Protein AF-A0A371IV87-F1 (afdb_monomer)

Foldseek 3Di:
DQVLVLCLVVVVVCVVDPADWHKDKDKFWDQADPVRPGDIDMDMDIDQFTAHPVRDTDDRNDDDDQLSVQASVLVSVLVVQCVVDVDPVSVVVNVVCCVVPVSGHDDDDDDDPPDPVVVCVVVCQRVVDDVHRCVVPDD

InterPro domains:
  IPR007069 Transposase, IS801/IS1294 [PF04986] (24-138)

Sequence (139 aa):
MQDAVYGVVSNYYQNKVKGNHEVGLIAVVHTFGSDLKWNPHIHALFTEGEIDKNNKWFKKISHIPYKYLRKSWQKLLLDIIKKNFTDIRTKRLINKLYKTHNEGFYVNAERDIINIKQASKYIGRYLARPAIAEYRITN

Secondary structure (DSSP, 8-state):
-HHHHHHHHHHHHHTTS-SSEEEEEEEEEEEE-TTSSEEEEEEEEEEEEEEETTSPBP-------HHHHHHHHHHHHHHHHHHH--SHHHHHHHHHHHHHTTT-S----------HHHHHHHHHHHHS--SS-GGG---

Radius of gyration: 17.5 Å; Cα contacts (8 Å, |Δi|>4): 131; chains: 1; bounding box: 41×41×47 Å

Mean predicted aligned error: 8.82 Å

pLDDT: mean 79.38, std 13.49, range [40.56, 97.69]

Structure (mmCIF, N/CA/C/O backbone):
data_AF-A0A371IV87-F1
#
_entry.id   AF-A0A371IV87-F1
#
loop_
_atom_site.group_PDB
_atom_site.id
_atom_site.type_symbol
_atom_site.label_atom_id
_atom_site.label_alt_id
_atom_site.label_comp_id
_atom_site.label_asym_id
_atom_site.label_entity_id
_atom_site.label_seq_id
_atom_site.pdbx_PDB_ins_code
_atom_site.Cartn_x
_atom_site.Cartn_y
_atom_site.Cartn_z
_atom_site.occupancy
_atom_site.B_iso_or_equiv
_atom_site.auth_seq_id
_atom_site.auth_comp_id
_atom_site.auth_asym_id
_atom_site.auth_atom_id
_atom_site.pdbx_PDB_model_num
ATOM 1 N N . MET A 1 1 ? 5.558 -7.403 -0.444 1.00 70.69 1 MET A N 1
ATOM 2 C CA . MET A 1 1 ? 4.470 -6.451 -0.792 1.00 70.69 1 MET A CA 1
ATOM 3 C C . MET A 1 1 ? 3.511 -6.251 0.383 1.00 70.69 1 MET A C 1
ATOM 5 O O . MET A 1 1 ? 3.177 -5.108 0.651 1.00 70.69 1 MET A O 1
ATOM 9 N N . GLN A 1 2 ? 3.133 -7.306 1.118 1.00 77.62 2 GLN A N 1
ATOM 10 C CA . GLN A 1 2 ? 2.325 -7.205 2.349 1.00 77.62 2 GLN A CA 1
ATOM 11 C C . GLN A 1 2 ? 2.990 -6.345 3.440 1.00 77.62 2 GLN A C 1
ATOM 13 O O . GLN A 1 2 ? 2.397 -5.354 3.851 1.00 77.62 2 GLN A O 1
ATOM 18 N N . ASP A 1 3 ? 4.250 -6.618 3.803 1.00 80.69 3 ASP A N 1
ATOM 19 C CA . ASP A 1 3 ? 5.006 -5.822 4.802 1.00 80.69 3 ASP A CA 1
ATOM 20 C C . ASP A 1 3 ? 5.106 -4.344 4.431 1.00 80.69 3 ASP A C 1
ATOM 22 O O . ASP A 1 3 ? 5.182 -3.444 5.260 1.00 80.69 3 ASP A O 1
ATOM 26 N N . ALA A 1 4 ? 5.105 -4.094 3.131 1.00 82.12 4 ALA A N 1
ATOM 27 C CA . ALA A 1 4 ? 5.212 -2.773 2.573 1.00 82.12 4 ALA A CA 1
ATOM 28 C C . ALA A 1 4 ? 3.890 -2.001 2.803 1.00 82.12 4 ALA A C 1
ATOM 30 O O . ALA A 1 4 ? 3.903 -0.860 3.262 1.00 82.12 4 ALA A O 1
ATOM 31 N N . VAL A 1 5 ? 2.740 -2.652 2.592 1.00 83.38 5 VAL A N 1
ATOM 32 C CA . VAL A 1 5 ? 1.423 -2.102 2.960 1.00 83.38 5 VAL A CA 1
ATOM 33 C C . VAL A 1 5 ? 1.322 -1.875 4.470 1.00 83.38 5 VAL A C 1
ATOM 35 O O . VAL A 1 5 ? 0.852 -0.814 4.880 1.00 83.38 5 VAL A O 1
ATOM 38 N N . TYR A 1 6 ? 1.840 -2.801 5.285 1.00 85.50 6 TYR A N 1
ATOM 39 C CA . TYR A 1 6 ? 1.958 -2.606 6.733 1.00 85.50 6 TYR A CA 1
ATOM 40 C C . TYR A 1 6 ? 2.753 -1.361 7.091 1.00 85.50 6 TYR A C 1
ATOM 42 O O . TYR A 1 6 ? 2.257 -0.523 7.838 1.00 85.50 6 TYR A O 1
ATOM 50 N N . GLY A 1 7 ? 3.925 -1.172 6.485 1.00 84.75 7 GLY A N 1
ATOM 51 C CA . GLY A 1 7 ? 4.742 0.016 6.706 1.00 84.75 7 GLY A CA 1
ATOM 52 C C . GLY A 1 7 ? 4.009 1.321 6.386 1.00 84.75 7 GLY A C 1
ATOM 53 O O . GLY A 1 7 ? 4.159 2.292 7.117 1.00 84.75 7 GLY A O 1
ATOM 54 N N . VAL A 1 8 ? 3.177 1.360 5.339 1.00 85.75 8 VAL A N 1
ATOM 55 C CA . VAL A 1 8 ? 2.388 2.560 4.994 1.00 85.75 8 VAL A CA 1
ATOM 56 C C . VAL A 1 8 ? 1.325 2.858 6.045 1.00 85.75 8 VAL A C 1
ATOM 58 O O . VAL A 1 8 ? 1.190 4.005 6.467 1.00 85.75 8 VAL A O 1
ATOM 61 N N . VAL A 1 9 ? 0.567 1.840 6.452 1.00 84.94 9 VAL A N 1
ATOM 62 C CA . VAL A 1 9 ? -0.513 2.001 7.431 1.00 84.94 9 VAL A CA 1
ATOM 63 C C . VAL A 1 9 ? 0.070 2.323 8.806 1.00 84.94 9 VAL A C 1
ATOM 65 O O . VAL A 1 9 ? -0.283 3.342 9.388 1.00 84.94 9 VAL A O 1
ATOM 68 N N . SER A 1 10 ? 1.029 1.532 9.286 1.00 83.75 10 SER A N 1
ATOM 69 C CA . SER A 1 10 ? 1.675 1.731 10.587 1.00 83.75 10 SER A CA 1
ATOM 70 C C . SER A 1 10 ? 2.344 3.107 10.690 1.00 83.75 10 SER A C 1
ATOM 72 O O . SER A 1 10 ? 2.088 3.840 11.642 1.00 83.75 10 SER A O 1
ATOM 74 N N . ASN A 1 11 ? 3.099 3.535 9.670 1.00 84.62 11 ASN A N 1
ATOM 75 C CA . ASN A 1 11 ? 3.740 4.852 9.674 1.00 84.62 11 ASN A CA 1
ATOM 76 C C . ASN A 1 11 ? 2.715 6.001 9.699 1.00 84.62 11 ASN A C 1
ATOM 78 O O . ASN A 1 11 ? 2.948 7.033 10.325 1.00 84.62 11 ASN A O 1
ATOM 82 N N . TYR A 1 12 ? 1.560 5.855 9.039 1.00 85.38 12 TYR A N 1
ATOM 83 C CA . TYR A 1 12 ? 0.510 6.871 9.121 1.00 85.38 12 TYR A CA 1
ATOM 84 C C . TYR A 1 12 ? -0.003 7.044 10.558 1.00 85.38 12 TYR A C 1
ATOM 86 O O . TYR A 1 12 ? -0.117 8.177 11.029 1.00 85.38 12 TYR A O 1
ATOM 94 N N . TYR A 1 13 ? -0.283 5.939 11.251 1.00 80.62 13 TYR A N 1
ATOM 95 C CA . TYR A 1 13 ? -0.846 5.969 12.600 1.00 80.62 13 TYR A CA 1
ATOM 96 C C . TYR A 1 13 ? 0.189 6.398 13.657 1.00 80.62 13 TYR A C 1
ATOM 98 O O . TYR A 1 13 ? -0.095 7.311 14.436 1.00 80.62 13 TYR A O 1
ATOM 106 N N . GLN A 1 14 ? 1.424 5.890 13.591 1.00 78.88 14 GLN A N 1
ATOM 107 C CA . GLN A 1 14 ? 2.523 6.278 14.492 1.00 78.88 14 GLN A CA 1
ATOM 108 C C . GLN A 1 14 ? 2.851 7.779 14.440 1.00 78.88 14 GLN A C 1
ATOM 110 O O . GLN A 1 14 ? 3.218 8.382 15.444 1.00 78.88 14 GLN A O 1
ATOM 115 N N . ASN A 1 15 ? 2.686 8.428 13.282 1.00 80.50 15 ASN A N 1
ATOM 116 C CA . ASN A 1 15 ? 2.870 9.880 13.173 1.00 80.50 15 ASN A CA 1
ATOM 117 C C . ASN A 1 15 ? 1.690 10.691 13.739 1.00 80.50 15 ASN A C 1
ATOM 119 O O . ASN A 1 15 ? 1.804 11.904 13.928 1.00 80.50 15 ASN A O 1
ATOM 123 N N . LYS A 1 16 ? 0.535 10.060 13.968 1.00 78.12 16 LYS A N 1
ATOM 124 C CA . LYS A 1 16 ? -0.677 10.700 14.499 1.00 78.12 16 LYS A CA 1
ATOM 125 C C . LYS A 1 16 ? -0.848 10.491 15.998 1.00 78.12 16 LYS A C 1
ATOM 127 O O . LYS A 1 16 ? -1.488 11.325 16.640 1.00 78.12 16 LYS A O 1
ATOM 132 N N . VAL A 1 17 ? -0.279 9.426 16.553 1.00 69.75 17 VAL A N 1
ATOM 133 C CA . VAL A 1 17 ? -0.430 9.050 17.961 1.00 69.75 17 VAL A CA 1
ATOM 134 C C . VAL A 1 17 ? 0.936 8.889 18.602 1.00 69.75 17 VAL A C 1
ATOM 136 O O . VAL A 1 17 ? 1.813 8.212 18.085 1.00 69.75 17 VAL A O 1
ATOM 139 N N . LYS A 1 18 ? 1.125 9.517 19.765 1.00 64.81 18 LYS A N 1
ATOM 140 C CA . LYS A 1 18 ? 2.339 9.330 20.564 1.00 64.81 18 LYS A CA 1
ATOM 141 C C . LYS A 1 18 ? 2.249 8.009 21.338 1.00 64.81 18 LYS A C 1
ATOM 143 O O . LYS A 1 18 ? 1.256 7.771 22.027 1.00 64.81 18 LYS A O 1
ATOM 148 N N . GLY A 1 19 ? 3.307 7.203 21.285 1.00 66.19 19 GLY A N 1
ATOM 149 C CA . GLY A 1 19 ? 3.446 5.955 22.046 1.00 66.19 19 GLY A CA 1
ATOM 150 C C . GLY A 1 19 ? 3.733 4.740 21.162 1.00 66.19 19 GLY A C 1
ATOM 151 O O . GLY A 1 19 ? 3.716 4.841 19.940 1.00 66.19 19 GLY A O 1
ATOM 152 N N . ASN A 1 20 ? 4.014 3.599 21.795 1.00 68.31 20 ASN A N 1
ATOM 153 C CA . ASN A 1 20 ? 4.179 2.321 21.102 1.00 68.31 20 ASN A CA 1
ATOM 154 C C . ASN A 1 20 ? 2.817 1.646 20.989 1.00 68.31 20 ASN A C 1
ATOM 156 O O . ASN A 1 20 ? 2.350 1.042 21.959 1.00 68.31 20 ASN A O 1
ATOM 160 N N . HIS A 1 21 ? 2.214 1.764 19.813 1.00 72.94 21 HIS A N 1
ATOM 161 C CA . HIS A 1 21 ? 0.952 1.122 19.489 1.00 72.94 21 HIS A CA 1
ATOM 162 C C . HIS A 1 21 ? 1.066 0.360 18.169 1.00 72.94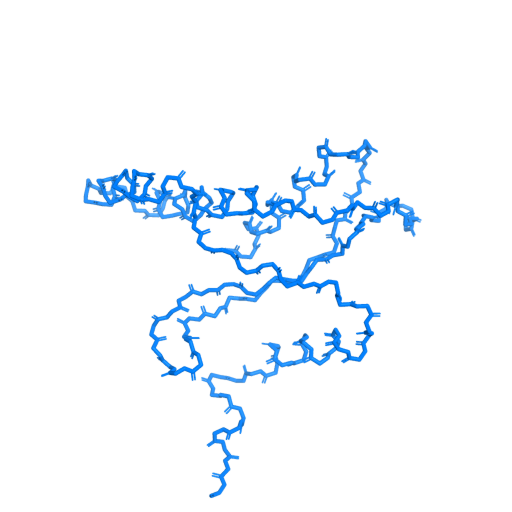 21 HIS A C 1
ATOM 164 O O . HIS A 1 21 ? 1.920 0.668 17.331 1.00 72.94 21 HIS A O 1
ATOM 170 N N . GLU A 1 22 ? 0.211 -0.643 18.002 1.00 77.44 22 GLU A N 1
ATOM 171 C CA . GLU A 1 22 ? 0.196 -1.507 16.824 1.00 77.44 22 GLU A CA 1
ATOM 172 C C . GLU A 1 22 ? -1.158 -1.457 16.114 1.00 77.44 22 GLU A C 1
ATOM 174 O O . GLU A 1 22 ? -2.218 -1.557 16.737 1.00 77.44 22 GLU A O 1
ATOM 179 N N . VAL A 1 23 ? -1.114 -1.320 14.787 1.00 81.56 23 VAL A N 1
ATOM 180 C CA . VAL A 1 23 ? -2.291 -1.432 13.919 1.00 81.56 23 VAL A CA 1
ATOM 181 C C . VAL A 1 23 ? -2.463 -2.893 13.523 1.00 81.56 23 VAL A C 1
ATOM 183 O O . VAL A 1 23 ? -1.535 -3.513 13.005 1.00 81.56 23 VAL A O 1
ATOM 186 N N . GLY A 1 24 ? -3.669 -3.438 13.679 1.00 81.19 24 GLY A N 1
ATOM 187 C CA . GLY A 1 24 ? -4.002 -4.725 13.079 1.00 81.19 24 GLY A CA 1
ATOM 188 C C . GLY A 1 24 ? -4.128 -4.574 11.564 1.00 81.19 24 GLY A C 1
ATOM 189 O O . GLY A 1 24 ? -4.883 -3.721 11.105 1.00 81.19 24 GLY A O 1
ATOM 190 N N . LEU A 1 25 ? -3.423 -5.396 10.782 1.00 84.06 25 LEU A N 1
ATOM 191 C CA . LEU A 1 25 ? -3.509 -5.416 9.318 1.00 84.06 25 LEU A CA 1
ATOM 192 C C . LEU A 1 25 ? -3.601 -6.850 8.795 1.00 84.06 25 LEU A C 1
ATOM 194 O O . LEU A 1 25 ? -2.795 -7.708 9.141 1.00 84.06 25 LEU A O 1
ATOM 198 N N . ILE A 1 26 ? -4.518 -7.067 7.858 1.00 83.56 26 ILE A N 1
ATOM 199 C CA . ILE A 1 26 ? -4.552 -8.233 6.979 1.00 83.56 26 ILE A CA 1
ATOM 200 C C . ILE A 1 26 ? -4.374 -7.727 5.553 1.00 83.56 26 ILE A C 1
ATOM 202 O O . ILE A 1 26 ? -5.182 -6.934 5.075 1.00 83.56 26 ILE A O 1
ATOM 206 N N . ALA A 1 27 ? -3.334 -8.186 4.860 1.00 85.38 27 ALA A N 1
ATOM 207 C CA . ALA A 1 27 ? -3.087 -7.845 3.463 1.00 85.38 27 ALA A CA 1
ATOM 208 C C . ALA A 1 27 ? -2.959 -9.115 2.618 1.00 85.38 27 ALA A C 1
ATOM 210 O O . ALA A 1 27 ? -2.225 -10.032 2.978 1.00 85.38 27 ALA A O 1
ATOM 211 N N . VAL A 1 28 ? -3.633 -9.162 1.472 1.00 81.88 28 VAL A N 1
ATOM 212 C CA . VAL A 1 28 ? -3.625 -10.301 0.547 1.00 81.88 28 VAL A CA 1
ATOM 213 C C . VAL A 1 28 ? -3.264 -9.808 -0.844 1.00 81.88 28 VAL A C 1
ATOM 215 O O . VAL A 1 28 ? -3.871 -8.867 -1.356 1.00 81.88 28 VAL A O 1
ATOM 218 N N . VAL A 1 29 ? -2.252 -10.431 -1.446 1.00 83.50 29 VAL A N 1
ATOM 219 C CA . VAL A 1 29 ? -1.820 -10.131 -2.813 1.00 83.50 29 VAL A CA 1
ATOM 220 C C . VAL A 1 29 ? -2.583 -11.025 -3.779 1.00 83.50 29 VAL A C 1
ATOM 222 O O . VAL A 1 29 ? -2.636 -12.239 -3.604 1.00 83.50 29 VAL A O 1
ATOM 225 N N . HIS A 1 30 ? -3.117 -10.424 -4.831 1.00 82.25 30 HIS A N 1
ATOM 226 C CA . HIS A 1 30 ? -3.720 -11.121 -5.953 1.00 82.25 30 HIS A CA 1
ATOM 227 C C . HIS A 1 30 ? -2.954 -10.808 -7.224 1.00 82.25 30 HIS A C 1
ATOM 229 O O . HIS A 1 30 ? -2.505 -9.683 -7.425 1.00 82.25 30 HIS A O 1
ATOM 235 N N . THR A 1 31 ? -2.836 -11.805 -8.092 1.00 81.19 31 THR A N 1
ATOM 236 C CA . THR A 1 31 ? -2.151 -11.684 -9.385 1.00 81.19 31 THR A CA 1
ATOM 237 C C . THR A 1 31 ? -3.124 -11.364 -10.523 1.00 81.19 31 THR A C 1
ATOM 239 O O . THR A 1 31 ? -2.790 -10.634 -11.456 1.00 81.19 31 THR A O 1
ATOM 242 N N . PHE A 1 32 ? -4.346 -11.890 -10.436 1.00 80.81 32 PHE A N 1
ATOM 243 C CA . PHE A 1 32 ? -5.356 -11.799 -11.486 1.00 80.81 32 PHE A CA 1
ATOM 244 C C . PHE A 1 32 ? -6.620 -11.091 -10.999 1.00 80.81 32 PHE A C 1
ATOM 246 O O . PHE A 1 32 ? -6.997 -11.196 -9.829 1.00 80.81 32 PHE A O 1
ATOM 253 N N . GLY A 1 33 ? -7.282 -10.388 -11.920 1.00 81.44 33 GLY A N 1
ATOM 254 C CA . GLY A 1 33 ? -8.602 -9.802 -11.709 1.00 81.44 33 GLY A CA 1
ATOM 255 C C . GLY A 1 33 ? -9.721 -10.848 -11.699 1.00 81.44 33 GLY A C 1
ATOM 256 O O . GLY A 1 33 ? -9.506 -12.038 -11.937 1.00 81.44 33 GLY A O 1
ATOM 257 N N . SER A 1 34 ? -10.955 -10.402 -11.453 1.00 77.56 34 SER A N 1
ATOM 258 C CA . SER A 1 34 ? -12.145 -11.266 -11.505 1.00 77.56 34 SER A CA 1
ATOM 259 C C . SER A 1 34 ? -12.377 -11.899 -12.882 1.00 77.56 34 SER A C 1
ATOM 261 O O . SER A 1 34 ? -12.937 -12.993 -12.956 1.00 77.56 34 SER A O 1
ATOM 263 N N . ASP A 1 35 ? -11.913 -11.249 -13.950 1.00 85.50 35 ASP A N 1
ATOM 264 C CA . ASP A 1 35 ? -11.950 -11.719 -15.337 1.00 85.50 35 ASP A CA 1
ATOM 265 C C . ASP A 1 35 ? -10.725 -12.573 -15.731 1.00 85.50 35 ASP A C 1
ATOM 267 O O . ASP A 1 35 ? -10.545 -12.874 -16.907 1.00 85.50 35 ASP A O 1
ATOM 271 N N . LEU A 1 36 ? -9.899 -12.987 -14.756 1.00 80.00 36 LEU A N 1
ATOM 272 C CA . LEU A 1 36 ? -8.620 -13.705 -14.913 1.00 80.00 36 LEU A CA 1
ATOM 273 C C . LEU A 1 36 ? -7.535 -12.973 -15.706 1.00 80.00 36 LEU A C 1
ATOM 275 O O . LEU A 1 36 ? -6.471 -13.541 -15.952 1.00 80.00 36 LEU A O 1
ATOM 279 N N . LYS A 1 37 ? -7.743 -11.712 -16.085 1.00 84.44 37 LYS A N 1
ATOM 280 C CA . LYS A 1 37 ? -6.672 -10.951 -16.721 1.00 84.44 37 LYS A CA 1
ATOM 281 C C . LYS A 1 37 ? -5.621 -10.575 -15.692 1.00 84.44 37 LYS A C 1
ATOM 283 O O . LYS A 1 37 ? -5.916 -10.392 -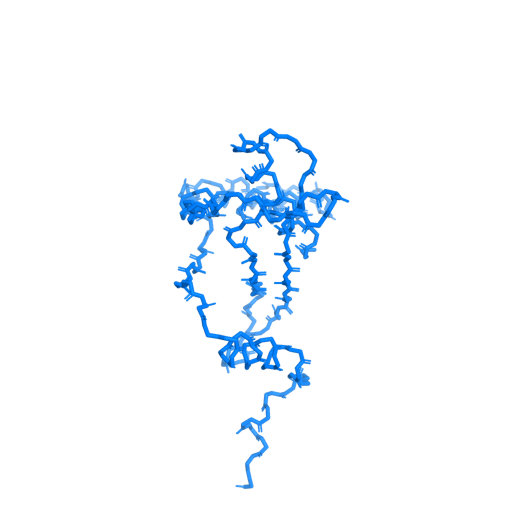14.507 1.00 84.44 37 LYS A O 1
ATOM 288 N N . TRP A 1 38 ? -4.382 -10.469 -16.165 1.00 81.00 38 TRP A N 1
ATOM 289 C CA . TRP A 1 38 ? -3.263 -10.005 -15.358 1.00 81.00 38 TRP A CA 1
ATOM 290 C C . TRP A 1 38 ? -3.589 -8.629 -14.773 1.00 81.00 38 TRP A C 1
ATOM 292 O O . TRP A 1 38 ? -3.718 -7.647 -15.503 1.00 81.00 38 TRP A O 1
ATOM 302 N N . ASN A 1 39 ? -3.754 -8.579 -13.455 1.00 82.00 39 ASN A N 1
ATOM 303 C CA . ASN A 1 39 ? -4.080 -7.364 -12.723 1.00 82.00 39 ASN A CA 1
ATOM 304 C C . ASN A 1 39 ? -3.590 -7.519 -11.278 1.00 82.00 39 ASN A C 1
ATOM 306 O O . ASN A 1 39 ? -4.397 -7.801 -10.387 1.00 82.00 39 ASN A O 1
ATOM 310 N N . PRO A 1 40 ? -2.274 -7.418 -11.035 1.00 83.44 40 PRO A N 1
ATOM 311 C CA . PRO A 1 40 ? -1.726 -7.607 -9.706 1.00 83.44 40 PRO A CA 1
ATOM 312 C C . PRO A 1 40 ? -2.181 -6.477 -8.773 1.00 83.44 40 PRO A C 1
ATOM 314 O O . PRO A 1 40 ? -1.915 -5.304 -9.032 1.00 83.44 40 PRO A O 1
ATOM 317 N N . HIS A 1 41 ? -2.864 -6.825 -7.684 1.00 85.38 41 HIS A N 1
ATOM 318 C CA . HIS A 1 41 ? -3.414 -5.875 -6.715 1.00 85.38 41 HIS A CA 1
ATOM 319 C C . HIS A 1 41 ? -3.352 -6.427 -5.289 1.00 85.38 41 HIS A C 1
ATOM 321 O O . HIS A 1 41 ? -3.111 -7.613 -5.071 1.00 85.38 41 HIS A O 1
ATOM 327 N N . ILE A 1 42 ? -3.550 -5.552 -4.304 1.00 84.50 42 ILE A N 1
ATOM 328 C CA . ILE A 1 42 ? -3.559 -5.922 -2.889 1.00 84.50 42 ILE A CA 1
ATOM 329 C C . ILE A 1 42 ? -4.900 -5.529 -2.284 1.00 84.50 42 ILE A C 1
ATOM 331 O O . ILE A 1 42 ? -5.337 -4.389 -2.425 1.00 84.50 42 ILE A O 1
ATOM 335 N N . HIS A 1 43 ? -5.514 -6.470 -1.576 1.00 85.44 43 HIS A N 1
ATOM 336 C CA . HIS A 1 43 ? -6.607 -6.202 -0.654 1.00 85.44 43 HIS A CA 1
ATOM 337 C C . HIS A 1 43 ? -6.035 -6.041 0.747 1.00 85.44 43 HIS A C 1
ATOM 339 O O . HIS A 1 43 ? -5.287 -6.900 1.204 1.00 85.44 43 HIS A O 1
ATOM 345 N N . ALA A 1 44 ? -6.379 -4.951 1.426 1.00 84.25 44 ALA A N 1
ATOM 346 C CA . ALA A 1 44 ? -5.917 -4.674 2.777 1.00 84.25 44 ALA A CA 1
ATOM 347 C C . ALA A 1 44 ? -7.103 -4.324 3.676 1.00 84.25 44 ALA A C 1
ATOM 349 O O . ALA A 1 44 ? -7.948 -3.518 3.296 1.00 84.25 44 ALA A O 1
ATOM 350 N N . LEU A 1 45 ? -7.151 -4.932 4.856 1.00 84.06 45 LEU A N 1
ATOM 351 C CA . LEU A 1 45 ? -8.065 -4.599 5.938 1.00 84.06 45 LEU A CA 1
ATOM 352 C C . LEU A 1 45 ? -7.221 -4.203 7.141 1.00 84.06 45 LEU A C 1
ATOM 354 O O . LEU A 1 45 ? -6.341 -4.965 7.534 1.00 84.06 45 LEU A O 1
ATOM 358 N N . PHE A 1 46 ? -7.482 -3.039 7.720 1.00 82.75 46 PHE A N 1
ATOM 359 C CA . PHE A 1 46 ? -6.773 -2.569 8.903 1.00 82.75 46 PHE A CA 1
ATOM 360 C C . PHE A 1 46 ? -7.738 -2.045 9.960 1.00 82.75 46 PHE A C 1
ATOM 362 O O . PHE A 1 46 ? -8.869 -1.669 9.649 1.00 82.75 46 PHE A O 1
ATOM 369 N N . THR A 1 47 ? -7.301 -2.041 11.216 1.00 79.56 47 THR A N 1
ATOM 370 C CA . THR A 1 47 ? -8.076 -1.490 12.330 1.00 79.56 47 THR A CA 1
ATOM 371 C C . THR A 1 47 ? -8.045 0.040 12.307 1.00 79.56 47 THR A C 1
ATOM 373 O O . THR A 1 47 ? -6.986 0.642 12.151 1.00 79.56 47 THR A O 1
ATOM 376 N N . GLU A 1 48 ? -9.192 0.700 12.515 1.00 76.31 48 GLU A N 1
ATOM 377 C CA . GLU A 1 48 ? -9.278 2.168 12.668 1.00 76.31 48 GLU A CA 1
ATOM 378 C C . GLU A 1 48 ? -8.840 2.644 14.067 1.00 76.31 48 GLU A C 1
ATOM 380 O O . GLU A 1 48 ? -9.493 3.449 14.730 1.00 76.31 48 GLU A O 1
ATOM 385 N N . GLY A 1 49 ? -7.732 2.108 14.551 1.00 71.56 49 GLY A N 1
ATOM 386 C CA . GLY A 1 49 ? -7.218 2.323 15.891 1.00 71.56 49 GLY A CA 1
ATOM 387 C C . GLY A 1 49 ? -6.019 1.426 16.129 1.00 71.56 49 GLY A C 1
ATOM 388 O O . GLY A 1 49 ? -5.778 0.478 15.374 1.00 71.56 49 GLY A O 1
ATOM 389 N N . GLU A 1 50 ? -5.282 1.744 17.179 1.00 71.38 50 GLU A N 1
ATOM 390 C CA . GLU A 1 50 ? -4.104 0.991 17.580 1.00 71.38 50 GLU A CA 1
ATOM 391 C C . GLU A 1 50 ? -4.327 0.379 18.960 1.00 71.38 50 GLU A C 1
ATOM 393 O O . GLU A 1 50 ? -5.098 0.900 19.775 1.00 71.38 50 GLU A O 1
ATOM 398 N N . ILE A 1 51 ? -3.647 -0.732 19.213 1.00 73.50 51 ILE A N 1
ATOM 399 C CA . ILE A 1 51 ? -3.589 -1.350 20.530 1.00 73.50 51 ILE A CA 1
ATOM 400 C C . ILE A 1 51 ? -2.247 -1.009 21.176 1.00 73.50 51 ILE A C 1
ATOM 402 O O . ILE A 1 51 ? -1.203 -1.108 20.529 1.00 73.50 51 ILE A O 1
ATOM 406 N N . ASP A 1 52 ? -2.263 -0.561 22.432 1.00 73.06 52 ASP A N 1
ATOM 407 C CA . ASP A 1 52 ? -1.023 -0.356 23.177 1.00 73.06 52 ASP A CA 1
ATOM 408 C C . ASP A 1 52 ? -0.443 -1.704 23.646 1.00 73.06 52 ASP A C 1
ATOM 410 O O . ASP A 1 52 ? -1.115 -2.738 23.674 1.00 73.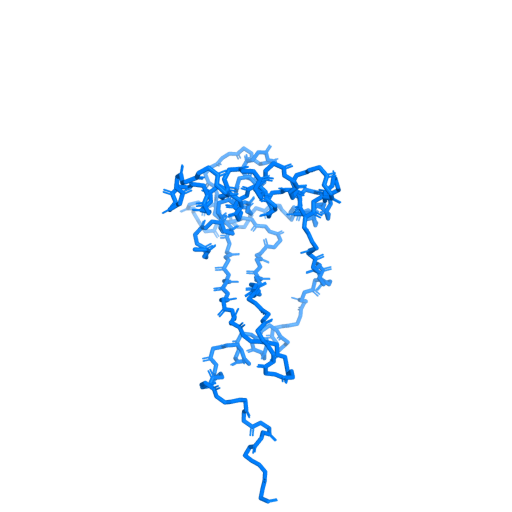06 52 ASP A O 1
ATOM 414 N N . LYS A 1 53 ? 0.815 -1.691 24.090 1.00 73.06 53 LYS A N 1
ATOM 415 C CA . LYS A 1 53 ? 1.501 -2.876 24.643 1.00 73.06 53 LYS A CA 1
ATOM 416 C C . LYS A 1 53 ? 0.817 -3.532 25.858 1.00 73.06 53 LYS A C 1
ATOM 418 O O . LYS A 1 53 ? 1.215 -4.620 26.259 1.00 73.06 53 LYS A O 1
ATOM 423 N N . ASN A 1 54 ? -0.157 -2.867 26.480 1.00 75.44 54 ASN A N 1
ATOM 424 C CA . ASN A 1 54 ? -0.937 -3.377 27.610 1.00 75.44 54 ASN A CA 1
ATOM 425 C C . ASN A 1 54 ? -2.327 -3.867 27.166 1.00 75.44 54 ASN A C 1
ATOM 427 O O . ASN A 1 54 ? -3.215 -4.024 28.007 1.00 75.44 54 ASN A O 1
ATOM 431 N N . ASN A 1 55 ? -2.534 -4.073 25.861 1.00 68.56 55 ASN A N 1
ATOM 432 C CA . ASN A 1 55 ? -3.806 -4.438 25.246 1.00 68.56 55 ASN A CA 1
ATOM 433 C C . ASN A 1 55 ? -4.941 -3.424 25.477 1.00 68.56 55 ASN A C 1
ATOM 435 O O . ASN A 1 55 ? -6.122 -3.767 25.385 1.00 68.56 55 ASN A O 1
ATOM 439 N N . LYS A 1 56 ? -4.609 -2.163 25.772 1.00 69.88 56 LYS A N 1
ATOM 440 C CA . LYS A 1 56 ? -5.589 -1.083 25.860 1.00 69.88 56 LYS A CA 1
ATOM 441 C C . LYS A 1 56 ? -5.785 -0.476 24.480 1.00 69.88 56 LYS A C 1
ATOM 443 O O . LYS A 1 56 ? -4.843 -0.011 23.841 1.00 69.88 56 LYS A O 1
ATOM 448 N N . TRP A 1 57 ? -7.038 -0.463 24.041 1.00 67.44 57 TRP A N 1
ATOM 449 C CA . TRP A 1 57 ? -7.442 0.200 22.808 1.00 67.44 57 TRP A CA 1
ATOM 450 C C . TRP A 1 57 ? -7.197 1.704 22.902 1.00 67.44 57 TRP A C 1
ATOM 452 O O . TRP A 1 57 ? -7.678 2.364 23.828 1.00 67.44 57 TRP A O 1
ATOM 462 N N . PHE A 1 58 ? -6.479 2.252 21.924 1.00 65.06 58 PHE A N 1
ATOM 463 C CA . PHE A 1 58 ? -6.345 3.690 21.761 1.00 65.06 58 PHE A CA 1
ATOM 464 C C . 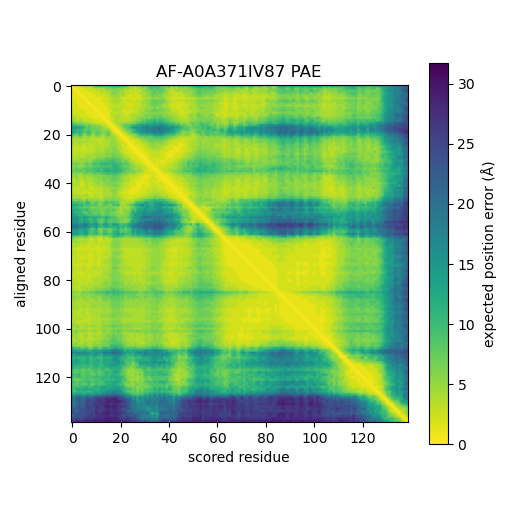PHE A 1 58 ? -7.477 4.269 20.893 1.00 65.06 58 PHE A C 1
ATOM 466 O O . PHE A 1 58 ? -8.201 3.571 20.181 1.00 65.06 58 PHE A O 1
ATOM 473 N N . LYS A 1 59 ? -7.625 5.594 20.992 1.00 61.88 59 LYS A N 1
ATOM 474 C CA . LYS A 1 59 ? -8.575 6.459 20.288 1.00 61.88 59 LYS A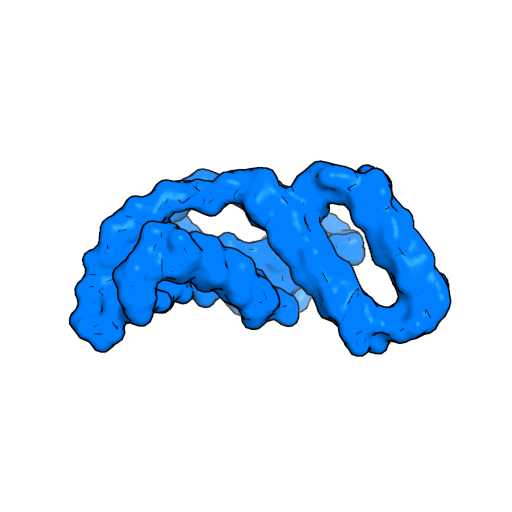 CA 1
ATOM 475 C C . LYS A 1 59 ? -8.689 6.094 18.802 1.00 61.88 59 LYS A C 1
ATOM 477 O O . LYS A 1 59 ? -7.677 5.994 18.110 1.00 61.88 59 LYS A O 1
ATOM 482 N N . LYS A 1 60 ? -9.931 6.002 18.311 1.00 64.25 60 LYS A N 1
ATOM 483 C CA . LYS A 1 60 ? -10.251 5.875 16.884 1.00 64.25 60 LYS A CA 1
ATOM 484 C C . LYS A 1 60 ? -9.482 6.941 16.096 1.00 64.25 60 LYS A C 1
ATOM 486 O O . LYS A 1 60 ? -9.747 8.133 16.273 1.00 64.25 60 LYS A O 1
ATOM 491 N N . ILE A 1 61 ? -8.541 6.533 15.247 1.00 65.44 61 ILE A N 1
ATOM 492 C CA . ILE A 1 61 ? -7.989 7.443 14.240 1.00 65.44 61 ILE A CA 1
ATOM 493 C C . ILE A 1 61 ? -8.925 7.349 13.048 1.00 65.44 61 ILE A C 1
ATOM 495 O O . ILE A 1 61 ? -9.208 6.257 12.560 1.00 65.44 61 ILE A O 1
ATOM 499 N N . SER A 1 62 ? -9.436 8.497 12.610 1.00 67.00 62 SER A N 1
ATOM 500 C CA . SER A 1 62 ? -10.278 8.574 11.422 1.00 67.00 62 SER A CA 1
ATOM 501 C C . SER A 1 62 ? -9.564 8.008 10.192 1.00 67.00 62 SER A C 1
ATOM 503 O O . SER A 1 62 ? -8.335 7.985 10.139 1.00 67.00 62 SER A O 1
ATOM 505 N N . HIS A 1 63 ? -10.347 7.669 9.176 1.00 75.50 63 HIS A N 1
ATOM 506 C CA . HIS A 1 63 ? -9.919 7.229 7.852 1.00 75.50 63 HIS A CA 1
ATOM 507 C C . HIS A 1 63 ? -8.588 7.829 7.346 1.00 75.50 63 HIS A C 1
ATOM 509 O O . HIS A 1 63 ? -8.395 9.052 7.345 1.00 75.50 63 HIS A O 1
ATOM 515 N N . ILE A 1 64 ? -7.693 6.970 6.837 1.00 82.56 64 ILE A N 1
ATOM 516 C CA . ILE A 1 64 ? -6.461 7.402 6.163 1.00 82.56 64 ILE A CA 1
ATOM 517 C C . ILE A 1 64 ? -6.840 8.155 4.879 1.00 82.56 64 ILE A C 1
ATOM 519 O O . ILE A 1 64 ? -7.481 7.570 4.008 1.00 82.56 64 ILE A O 1
ATOM 523 N N . PRO A 1 65 ? -6.407 9.413 4.681 1.00 86.00 65 PRO A N 1
ATOM 524 C CA . PRO A 1 65 ? -6.766 10.178 3.499 1.00 86.00 65 PRO A CA 1
ATOM 525 C C . PRO A 1 65 ? -6.407 9.448 2.204 1.00 86.00 65 PRO A C 1
ATOM 527 O O . PRO A 1 65 ? -5.258 9.046 2.003 1.00 86.00 65 PRO A O 1
ATOM 530 N N . TYR A 1 66 ? -7.358 9.380 1.272 1.00 86.00 66 TYR A N 1
ATOM 531 C CA . TYR A 1 66 ? -7.159 8.749 -0.035 1.00 86.00 66 TYR A CA 1
ATOM 532 C C . TYR A 1 66 ? -5.889 9.239 -0.754 1.00 86.00 66 TYR A C 1
ATOM 534 O O . TYR A 1 66 ? -5.118 8.440 -1.289 1.00 86.00 66 TYR A O 1
ATOM 542 N N . LYS A 1 67 ? -5.615 10.553 -0.704 1.00 90.56 67 LYS A N 1
ATOM 543 C CA . LYS A 1 67 ? -4.408 11.157 -1.291 1.00 90.56 67 LYS A CA 1
ATOM 544 C C . LYS A 1 67 ? -3.114 10.585 -0.699 1.00 90.56 67 LYS A C 1
ATOM 546 O O . LYS A 1 67 ? -2.157 10.374 -1.440 1.00 90.56 67 LYS A O 1
ATOM 551 N N . TYR A 1 68 ? -3.088 10.321 0.608 1.00 89.75 68 TYR A N 1
ATOM 552 C CA . TYR A 1 68 ? -1.945 9.686 1.264 1.00 89.75 68 TYR A CA 1
ATOM 553 C C . TYR A 1 68 ? -1.772 8.257 0.748 1.00 89.75 68 TYR A C 1
ATOM 555 O O . TYR A 1 68 ? -0.698 7.915 0.260 1.00 89.75 68 TYR A O 1
ATOM 563 N N . LEU A 1 69 ? -2.845 7.459 0.755 1.00 88.56 69 LEU A N 1
ATOM 564 C CA . LEU A 1 69 ? -2.811 6.064 0.308 1.00 88.56 69 LEU A CA 1
ATOM 565 C C . LEU A 1 69 ? -2.284 5.918 -1.123 1.00 88.56 69 LEU A C 1
ATOM 567 O O . LEU A 1 69 ? -1.343 5.161 -1.350 1.00 88.56 69 LEU A O 1
ATOM 571 N N . ARG A 1 70 ? -2.818 6.680 -2.086 1.00 91.50 70 ARG A N 1
ATOM 572 C CA . ARG A 1 70 ? -2.394 6.571 -3.494 1.00 91.50 70 ARG A CA 1
ATOM 573 C C . ARG A 1 70 ? -0.940 6.966 -3.742 1.00 91.50 70 ARG A C 1
ATOM 575 O O . ARG A 1 70 ? -0.275 6.404 -4.617 1.00 91.50 70 ARG A O 1
ATOM 582 N N . LYS A 1 71 ? -0.434 7.938 -2.981 1.00 93.81 71 LYS A N 1
ATOM 583 C CA . LYS A 1 71 ? 0.951 8.412 -3.077 1.00 93.81 71 LYS A CA 1
ATOM 584 C C . LYS A 1 71 ? 1.922 7.452 -2.414 1.00 93.81 71 LYS A C 1
ATOM 586 O O . LYS A 1 71 ? 2.924 7.090 -3.029 1.00 93.81 71 LYS A O 1
ATOM 591 N N . SER A 1 72 ? 1.596 6.999 -1.209 1.00 92.00 72 SER A N 1
ATOM 592 C CA . SER A 1 72 ? 2.375 5.996 -0.494 1.00 92.00 72 SER A CA 1
ATOM 593 C C . SER A 1 72 ? 2.430 4.688 -1.280 1.00 92.00 72 SER A C 1
ATOM 595 O O . SER A 1 72 ? 3.509 4.129 -1.447 1.00 92.00 72 SER A O 1
ATOM 597 N N . TRP A 1 73 ? 1.307 4.257 -1.865 1.00 89.81 73 TRP A N 1
ATOM 598 C CA . TRP A 1 73 ? 1.256 3.067 -2.714 1.00 89.81 73 TRP A CA 1
ATOM 599 C C . TRP A 1 73 ? 2.131 3.195 -3.965 1.00 89.81 73 TRP A C 1
ATOM 601 O O . TRP A 1 73 ? 2.941 2.310 -4.243 1.00 89.81 73 TRP A O 1
ATOM 611 N N . GLN A 1 74 ? 2.042 4.323 -4.681 1.00 94.06 74 GLN A N 1
ATOM 612 C CA . GLN A 1 74 ? 2.917 4.601 -5.824 1.00 94.06 74 GLN A CA 1
ATOM 613 C C . GLN A 1 74 ? 4.394 4.534 -5.437 1.00 94.06 74 GLN A C 1
ATOM 615 O O . GLN A 1 74 ? 5.178 3.857 -6.102 1.00 94.06 74 GLN A O 1
ATOM 620 N N . LYS A 1 75 ? 4.770 5.236 -4.365 1.00 94.12 75 LYS A N 1
ATOM 621 C CA . LYS A 1 75 ? 6.152 5.296 -3.895 1.00 94.12 75 LYS A CA 1
ATOM 622 C C . LYS A 1 75 ? 6.682 3.905 -3.577 1.00 94.12 75 LYS A C 1
ATOM 624 O O . LYS A 1 75 ? 7.733 3.510 -4.072 1.00 94.12 75 LYS A O 1
ATOM 629 N N . LEU A 1 76 ? 5.909 3.160 -2.805 1.00 91.25 76 LEU A N 1
ATOM 630 C CA . LEU A 1 76 ? 6.275 1.853 -2.306 1.00 91.25 76 LEU A CA 1
ATOM 631 C C . LEU A 1 76 ? 6.447 0.818 -3.418 1.00 91.25 76 LEU A C 1
ATOM 633 O O . LEU A 1 76 ? 7.463 0.125 -3.463 1.00 91.25 76 LEU A O 1
ATOM 637 N N . LEU A 1 77 ? 5.488 0.744 -4.345 1.00 89.88 77 LEU A N 1
ATOM 638 C CA . LEU A 1 77 ? 5.566 -0.184 -5.470 1.00 89.88 77 LEU A CA 1
ATOM 639 C C . LEU A 1 77 ? 6.774 0.134 -6.358 1.00 89.88 77 LEU A C 1
ATOM 641 O O . LEU A 1 77 ? 7.535 -0.763 -6.723 1.00 89.88 77 LEU A O 1
ATOM 645 N N . LEU A 1 78 ? 6.987 1.415 -6.669 1.00 93.75 78 LEU A N 1
ATOM 646 C CA . LEU A 1 78 ? 8.105 1.841 -7.507 1.00 93.75 78 LEU A CA 1
ATOM 647 C C . LEU A 1 78 ? 9.462 1.656 -6.817 1.00 93.75 78 LEU A C 1
ATOM 649 O O . LEU A 1 78 ? 10.432 1.334 -7.499 1.00 93.75 78 LEU A O 1
ATOM 653 N N . ASP A 1 79 ? 9.546 1.797 -5.494 1.00 93.31 79 ASP A N 1
ATOM 654 C CA . ASP A 1 79 ? 10.769 1.519 -4.733 1.00 93.31 79 ASP A CA 1
ATOM 655 C C . ASP A 1 79 ? 11.097 0.025 -4.693 1.00 93.31 79 ASP A C 1
ATOM 657 O O . ASP A 1 79 ? 12.260 -0.344 -4.863 1.00 93.31 79 ASP A O 1
ATOM 661 N N . ILE A 1 80 ? 10.090 -0.846 -4.544 1.00 90.94 80 ILE A N 1
ATOM 662 C CA . ILE A 1 80 ? 10.279 -2.299 -4.659 1.00 90.94 80 ILE A CA 1
ATOM 663 C C . ILE A 1 80 ? 10.818 -2.643 -6.049 1.00 90.94 80 ILE A C 1
ATOM 665 O O . ILE A 1 80 ? 11.813 -3.360 -6.155 1.00 90.94 80 ILE A O 1
ATOM 669 N N . ILE A 1 81 ? 10.217 -2.108 -7.115 1.00 92.56 81 ILE A N 1
ATOM 670 C CA . ILE A 1 81 ? 10.694 -2.336 -8.486 1.00 92.56 81 ILE A CA 1
ATOM 671 C C . ILE A 1 81 ? 12.131 -1.823 -8.637 1.00 92.56 81 ILE A C 1
ATOM 673 O O . ILE A 1 81 ? 12.998 -2.563 -9.092 1.00 92.56 81 ILE A O 1
ATOM 677 N N . LYS A 1 82 ? 12.417 -0.596 -8.185 1.00 94.19 82 LYS A N 1
ATOM 678 C CA . LYS A 1 82 ? 13.757 0.009 -8.245 1.00 94.19 82 LYS A CA 1
ATOM 679 C C . LYS A 1 82 ? 14.817 -0.821 -7.517 1.00 94.19 82 LYS A C 1
ATOM 681 O O . LY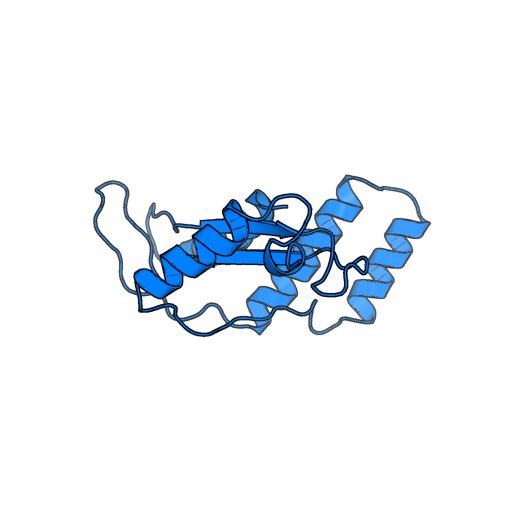S A 1 82 ? 15.957 -0.871 -7.969 1.00 94.19 82 LYS A O 1
ATOM 686 N N . LYS A 1 83 ? 14.461 -1.429 -6.380 1.00 93.69 83 LYS A N 1
ATOM 687 C CA . LYS A 1 83 ? 15.367 -2.264 -5.577 1.00 93.69 83 LYS A CA 1
ATOM 688 C C . LYS A 1 83 ? 15.702 -3.582 -6.277 1.00 93.69 83 LYS A C 1
ATOM 690 O O . L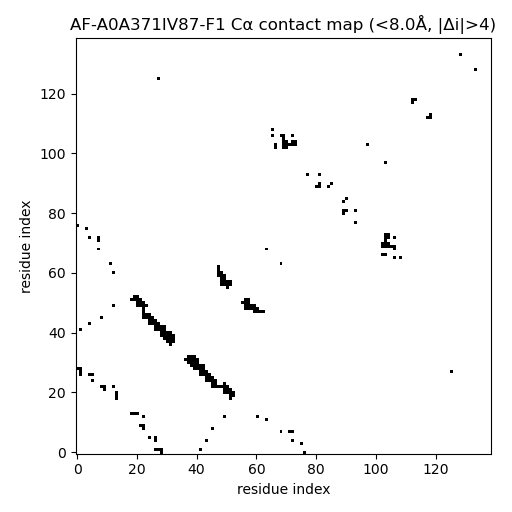YS A 1 83 ? 16.826 -4.050 -6.152 1.00 93.69 83 LYS A O 1
ATOM 695 N N . ASN A 1 84 ? 14.745 -4.164 -6.997 1.00 95.00 84 ASN A N 1
ATOM 696 C CA . ASN A 1 84 ? 14.914 -5.461 -7.658 1.00 95.00 84 ASN A CA 1
ATOM 697 C C . ASN A 1 84 ? 15.448 -5.346 -9.096 1.00 95.00 84 ASN A C 1
ATOM 699 O O . ASN A 1 84 ? 16.030 -6.296 -9.607 1.00 95.00 84 ASN A O 1
ATOM 703 N N . PHE A 1 85 ? 15.283 -4.189 -9.743 1.00 95.38 85 PHE A N 1
ATOM 704 C CA . PHE A 1 85 ? 15.661 -3.967 -11.137 1.00 95.38 85 PHE A CA 1
ATOM 705 C C . PHE A 1 85 ? 16.387 -2.625 -11.291 1.00 95.38 85 PHE A C 1
ATOM 707 O O . PHE A 1 85 ? 15.806 -1.548 -11.129 1.00 95.38 85 PHE A O 1
ATOM 714 N N . THR A 1 86 ? 17.679 -2.680 -11.616 1.00 92.62 86 THR A N 1
ATOM 715 C CA . THR A 1 86 ? 18.566 -1.502 -11.661 1.00 92.62 86 THR A CA 1
ATOM 716 C C . THR A 1 86 ? 18.888 -1.019 -13.077 1.00 92.62 86 THR A C 1
ATOM 718 O O . THR A 1 86 ? 19.598 -0.015 -13.241 1.00 92.62 86 THR A O 1
ATOM 721 N N . ASP A 1 87 ? 18.346 -1.687 -14.097 1.00 97.00 87 ASP A N 1
ATOM 722 C CA . ASP A 1 87 ? 18.591 -1.380 -15.499 1.00 97.00 87 ASP A CA 1
ATOM 723 C C . ASP A 1 87 ? 17.996 -0.023 -15.916 1.00 97.00 87 ASP A C 1
ATOM 725 O O . ASP A 1 87 ? 17.062 0.524 -15.313 1.00 97.00 87 ASP A O 1
ATOM 729 N N . ILE A 1 88 ? 18.561 0.555 -16.977 1.00 97.00 88 ILE A N 1
ATOM 730 C CA . ILE A 1 88 ? 18.196 1.904 -17.412 1.00 97.00 88 ILE A CA 1
ATOM 731 C C . ILE A 1 88 ? 16.761 1.994 -17.943 1.00 97.00 88 ILE A C 1
ATOM 733 O O . ILE A 1 88 ? 16.135 3.048 -17.810 1.00 97.00 88 ILE A O 1
ATOM 737 N N . ARG A 1 89 ? 16.210 0.908 -18.505 1.00 96.75 89 ARG A N 1
ATOM 738 C CA . ARG A 1 89 ? 14.827 0.895 -19.003 1.00 96.75 89 ARG A CA 1
ATOM 739 C C . ARG A 1 89 ? 13.865 0.980 -17.827 1.00 96.75 89 ARG A C 1
ATOM 741 O O . ARG A 1 89 ? 12.977 1.831 -17.851 1.00 96.75 89 ARG A O 1
ATOM 748 N N . THR A 1 90 ? 14.107 0.211 -16.766 1.00 96.25 90 THR A N 1
ATOM 749 C CA . THR A 1 90 ? 13.313 0.286 -15.533 1.00 96.25 90 THR A CA 1
ATOM 750 C C . THR A 1 90 ? 13.373 1.672 -14.896 1.00 96.25 90 THR A C 1
ATOM 752 O O . THR A 1 90 ? 12.334 2.252 -14.581 1.00 96.25 90 THR A O 1
ATOM 755 N N . LYS A 1 91 ? 14.562 2.276 -14.775 1.00 96.12 91 LYS A N 1
ATOM 756 C CA . LYS A 1 91 ? 14.702 3.648 -14.244 1.00 96.12 91 LYS A CA 1
ATOM 757 C C . LYS A 1 91 ? 13.897 4.670 -15.055 1.00 96.12 91 LYS A C 1
ATOM 759 O O . LYS A 1 91 ? 13.200 5.508 -14.481 1.00 96.12 91 LYS A O 1
ATOM 764 N N . ARG A 1 92 ? 13.950 4.591 -16.391 1.00 97.62 92 ARG A N 1
ATOM 765 C CA . ARG A 1 92 ? 13.166 5.463 -17.286 1.00 97.62 92 ARG A CA 1
ATOM 766 C C . ARG A 1 92 ? 11.664 5.232 -17.127 1.00 97.62 92 ARG A C 1
ATOM 768 O O . ARG A 1 92 ? 10.916 6.208 -17.087 1.00 97.62 92 ARG A O 1
ATOM 775 N N . LEU A 1 93 ? 11.232 3.978 -16.993 1.00 96.81 93 LEU A N 1
ATOM 776 C CA . LEU A 1 93 ? 9.835 3.627 -16.749 1.00 96.81 93 LEU A CA 1
ATOM 777 C C . LEU A 1 93 ? 9.337 4.201 -15.418 1.00 96.81 93 LEU A C 1
ATOM 779 O O . LEU A 1 93 ? 8.308 4.866 -15.408 1.00 96.81 93 LEU A O 1
ATOM 783 N N . ILE A 1 94 ? 10.082 4.025 -14.324 1.00 96.88 94 ILE A N 1
ATOM 784 C CA . ILE A 1 94 ? 9.736 4.583 -13.006 1.00 96.88 94 ILE A CA 1
ATOM 785 C C . ILE A 1 94 ? 9.568 6.105 -13.091 1.00 96.88 94 ILE A C 1
ATOM 787 O O . ILE A 1 94 ? 8.553 6.644 -12.650 1.00 96.88 94 ILE A O 1
ATOM 791 N N . ASN A 1 95 ? 10.523 6.802 -13.714 1.00 96.62 95 ASN A N 1
ATOM 792 C CA . ASN A 1 95 ? 10.448 8.254 -13.890 1.00 96.62 95 ASN A CA 1
ATOM 793 C C . ASN A 1 95 ? 9.231 8.668 -14.729 1.00 96.62 95 ASN A C 1
ATOM 795 O O . ASN A 1 95 ? 8.561 9.648 -14.403 1.00 96.62 95 ASN A O 1
ATOM 799 N N . LYS A 1 96 ? 8.923 7.919 -15.796 1.00 97.69 96 LYS A N 1
ATOM 800 C CA . LYS A 1 96 ? 7.715 8.133 -16.601 1.00 97.69 96 LYS A CA 1
ATOM 801 C C . LYS A 1 96 ? 6.458 7.945 -15.753 1.00 97.69 96 LYS A C 1
ATOM 803 O O . LYS A 1 96 ? 5.588 8.802 -15.810 1.00 97.69 96 LYS A O 1
ATOM 808 N N . LEU A 1 97 ? 6.379 6.885 -14.948 1.00 96.94 97 LEU A N 1
ATOM 809 C CA . LEU A 1 97 ? 5.221 6.585 -14.102 1.00 96.94 97 LEU A CA 1
ATOM 810 C C . LEU A 1 97 ? 4.971 7.667 -13.048 1.00 96.94 97 LEU A C 1
ATOM 812 O O . LEU A 1 97 ? 3.818 8.033 -12.842 1.00 96.94 97 LEU A O 1
ATOM 816 N N . TYR A 1 98 ? 6.017 8.230 -12.436 1.00 96.94 98 TYR A N 1
ATOM 817 C CA . TYR A 1 98 ? 5.860 9.383 -11.540 1.00 96.94 98 TYR A CA 1
ATOM 818 C C . TYR A 1 98 ? 5.320 10.625 -12.259 1.00 96.94 98 TYR A C 1
ATOM 820 O O . TYR A 1 98 ? 4.494 11.337 -11.693 1.00 96.94 98 TYR A O 1
ATOM 828 N N . LYS A 1 99 ? 5.753 10.877 -13.503 1.00 96.75 99 LYS A N 1
ATOM 829 C CA . LYS A 1 99 ? 5.267 12.009 -14.310 1.00 96.75 99 LYS A CA 1
ATOM 830 C C . LYS A 1 99 ? 3.827 11.813 -14.784 1.00 96.75 99 LYS A C 1
ATOM 832 O O . LYS A 1 99 ? 3.037 12.744 -14.705 1.00 96.75 99 LYS A O 1
ATOM 837 N N . THR A 1 100 ? 3.484 10.623 -15.277 1.00 97.31 100 THR A N 1
ATOM 838 C CA . THR A 1 100 ? 2.153 10.342 -15.841 1.00 97.31 100 THR A CA 1
ATOM 839 C C . THR A 1 100 ? 1.094 10.084 -14.775 1.00 97.31 100 THR A C 1
ATOM 841 O O . THR A 1 100 ? -0.073 10.371 -15.004 1.00 97.31 100 THR A O 1
ATOM 844 N N . HIS A 1 101 ? 1.486 9.580 -13.602 1.00 95.25 101 HIS A N 1
ATOM 845 C CA . HIS A 1 101 ? 0.600 9.365 -12.456 1.00 95.25 101 HIS A CA 1
ATOM 846 C C . HIS A 1 101 ? 0.966 10.354 -11.349 1.00 95.25 101 HIS A C 1
ATOM 848 O O . HIS A 1 101 ? 1.297 9.974 -10.223 1.00 95.25 101 HIS A O 1
ATOM 854 N N . ASN A 1 102 ? 0.933 11.642 -11.686 1.00 94.50 102 ASN A N 1
ATOM 855 C CA . ASN A 1 102 ? 1.280 12.737 -10.783 1.00 94.50 102 ASN A CA 1
ATOM 856 C C . ASN A 1 102 ? 0.365 12.828 -9.554 1.00 94.50 102 ASN A C 1
ATOM 858 O O . ASN A 1 102 ? 0.768 13.437 -8.573 1.00 94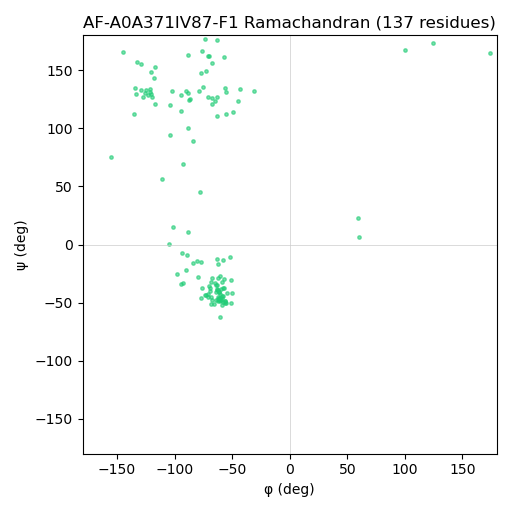.50 102 ASN A O 1
ATOM 862 N N . GLU A 1 103 ? -0.804 12.190 -9.554 1.00 94.75 103 GLU A N 1
ATOM 863 C CA . GLU A 1 103 ? -1.683 12.097 -8.386 1.00 94.75 103 GLU A CA 1
ATOM 864 C C . GLU A 1 103 ? -1.458 10.826 -7.550 1.00 94.75 103 GLU A C 1
ATOM 866 O O . GLU A 1 103 ? -1.963 10.733 -6.440 1.00 94.75 103 GLU A O 1
ATOM 871 N N . GLY A 1 104 ? -0.639 9.873 -8.003 1.00 94.25 104 GLY A N 1
ATOM 872 C CA . GLY A 1 104 ? -0.439 8.574 -7.348 1.00 94.25 104 GLY A CA 1
ATOM 873 C C . GLY A 1 104 ? -1.225 7.441 -8.007 1.00 94.25 104 GLY A C 1
ATOM 874 O O . GLY A 1 104 ? -2.110 7.679 -8.831 1.00 94.25 104 GLY A O 1
ATOM 875 N N . PHE A 1 105 ? -0.910 6.201 -7.640 1.00 92.75 105 PHE A N 1
ATOM 876 C CA . PHE A 1 105 ? -1.564 5.008 -8.186 1.00 92.75 105 PHE A CA 1
ATOM 877 C C . PHE A 1 105 ? -2.942 4.802 -7.576 1.00 92.75 105 PHE A C 1
ATOM 879 O O . PHE A 1 105 ? -3.169 5.150 -6.425 1.00 92.75 105 PHE A O 1
ATOM 886 N N . TYR A 1 106 ? -3.870 4.250 -8.352 1.00 89.00 106 TYR A N 1
ATOM 887 C CA . TYR A 1 106 ? -5.235 4.030 -7.890 1.00 89.00 106 TYR A CA 1
ATOM 888 C C . TYR A 1 106 ? -5.264 3.178 -6.613 1.00 89.00 106 TYR A C 1
ATOM 890 O O . TYR A 1 106 ? -4.575 2.162 -6.518 1.00 89.00 106 TYR A O 1
ATOM 898 N N . VAL A 1 107 ? -6.071 3.608 -5.646 1.00 85.88 107 VAL A N 1
ATOM 899 C CA . VAL A 1 107 ? -6.404 2.852 -4.437 1.00 85.88 107 VAL A CA 1
ATOM 900 C C . VAL A 1 107 ? -7.914 2.949 -4.267 1.00 85.88 107 VAL A C 1
ATOM 902 O O . VAL A 1 107 ? -8.473 4.039 -4.321 1.00 85.88 107 VAL A O 1
ATOM 905 N N . ASN A 1 108 ? -8.592 1.827 -4.068 1.00 82.56 108 ASN A N 1
ATOM 906 C CA . ASN A 1 108 ? -9.980 1.870 -3.635 1.00 82.56 108 ASN A CA 1
ATOM 907 C C . ASN A 1 108 ? -9.998 1.756 -2.112 1.00 82.56 108 ASN A C 1
ATOM 909 O O . ASN A 1 108 ? -9.571 0.737 -1.574 1.00 82.56 108 ASN A O 1
ATOM 913 N N . ALA A 1 109 ? -10.447 2.804 -1.430 1.00 72.81 109 ALA A N 1
ATOM 914 C CA . ALA A 1 109 ? -10.652 2.771 0.008 1.00 72.81 109 ALA A CA 1
ATOM 915 C C . ALA A 1 109 ? -12.161 2.652 0.254 1.00 72.81 109 ALA A C 1
ATOM 917 O O . ALA A 1 109 ? -12.887 3.645 0.209 1.00 72.81 109 ALA A O 1
ATOM 918 N N . GLU A 1 110 ? -12.642 1.418 0.417 1.00 66.12 110 GLU A N 1
ATOM 919 C CA . GLU A 1 110 ? -14.037 1.169 0.789 1.00 66.12 110 GLU A CA 1
ATOM 920 C C . GLU A 1 110 ? -14.309 1.589 2.242 1.00 66.12 110 GLU A C 1
ATOM 922 O O . GLU A 1 110 ? -13.390 1.803 3.034 1.00 66.12 110 GLU A O 1
ATOM 927 N N . ARG A 1 111 ? -15.596 1.760 2.566 1.00 63.44 111 ARG A N 1
ATOM 928 C CA . ARG A 1 111 ? -16.070 2.250 3.869 1.00 63.44 111 ARG A CA 1
ATOM 929 C C . ARG A 1 111 ? -15.869 1.218 4.984 1.00 63.44 111 ARG A C 1
ATOM 931 O O . ARG A 1 111 ? -15.756 0.024 4.721 1.00 63.44 111 ARG A O 1
ATOM 938 N N . ASP A 1 112 ? -15.919 1.707 6.220 1.00 68.12 112 ASP A N 1
ATOM 939 C CA . ASP A 1 112 ? -15.763 0.959 7.468 1.00 68.12 112 ASP A CA 1
ATOM 940 C C . ASP A 1 112 ? -16.567 -0.354 7.482 1.00 68.12 112 ASP A C 1
ATOM 942 O O . ASP A 1 112 ? -17.796 -0.367 7.346 1.00 68.12 112 ASP A O 1
ATOM 946 N N . ILE A 1 113 ? -15.877 -1.475 7.715 1.00 67.31 113 ILE A N 1
ATOM 947 C CA . ILE A 1 113 ? -16.525 -2.768 7.955 1.00 67.31 113 ILE A CA 1
ATOM 948 C C . ILE A 1 113 ? -16.898 -2.851 9.436 1.00 67.31 113 ILE A C 1
ATOM 950 O O . ILE A 1 113 ? -16.137 -3.340 10.266 1.00 67.31 113 ILE A O 1
ATOM 954 N N . ILE A 1 114 ? -18.093 -2.372 9.770 1.00 68.62 114 ILE A N 1
ATOM 955 C CA . ILE A 1 114 ? -18.609 -2.364 11.151 1.00 68.62 114 ILE A CA 1
ATOM 956 C C . ILE A 1 114 ? -19.198 -3.710 11.600 1.00 68.62 114 ILE A C 1
ATOM 958 O O . ILE A 1 114 ? -19.434 -3.924 12.786 1.00 68.62 114 ILE A O 1
ATOM 962 N N . ASN A 1 115 ? -19.462 -4.629 10.667 1.00 76.62 115 ASN A N 1
ATOM 963 C CA . ASN A 1 115 ? -20.108 -5.906 10.961 1.00 76.62 115 ASN A CA 1
ATOM 964 C C . ASN A 1 115 ? -19.090 -7.056 10.947 1.00 76.62 115 ASN A C 1
ATOM 966 O O . ASN A 1 115 ? -18.517 -7.369 9.903 1.00 76.62 115 ASN A O 1
ATOM 970 N N . ILE A 1 116 ? -18.944 -7.749 12.081 1.00 72.44 116 ILE A N 1
ATOM 971 C CA . ILE A 1 116 ? -18.049 -8.909 12.241 1.00 72.44 116 ILE A CA 1
ATOM 972 C C . ILE A 1 116 ? -18.331 -9.983 11.184 1.00 72.44 116 ILE A C 1
ATOM 974 O O . ILE A 1 116 ? -17.401 -10.497 10.578 1.00 72.44 116 ILE A O 1
ATOM 978 N N . LYS A 1 117 ? -19.598 -10.273 10.863 1.00 77.19 117 LYS A N 1
ATOM 979 C CA . LYS A 1 117 ? -19.957 -11.243 9.816 1.00 77.19 117 LYS A CA 1
ATOM 980 C C . LYS A 1 117 ? -19.487 -10.793 8.430 1.00 77.19 117 LYS A C 1
ATOM 982 O O . LYS A 1 117 ? -19.095 -11.633 7.623 1.00 77.19 117 LYS A O 1
ATOM 987 N N . GLN A 1 118 ? -19.506 -9.488 8.139 1.00 71.75 118 GLN A N 1
ATOM 988 C CA . GLN A 1 118 ? -18.939 -8.956 6.894 1.00 71.75 118 GLN A CA 1
ATOM 989 C C . GLN A 1 118 ? -17.412 -9.038 6.897 1.00 71.75 118 GLN A C 1
ATOM 991 O O . GLN A 1 118 ? -16.856 -9.474 5.894 1.00 71.75 118 GLN A O 1
ATOM 996 N N . ALA A 1 119 ? -16.750 -8.708 8.009 1.00 72.12 119 ALA A N 1
ATOM 997 C CA . ALA A 1 119 ? -15.299 -8.830 8.147 1.00 72.12 119 ALA A CA 1
ATOM 998 C C . ALA A 1 119 ? -14.840 -10.290 8.001 1.00 72.12 119 ALA A C 1
ATOM 1000 O O . ALA A 1 119 ? -13.967 -10.582 7.188 1.00 72.12 119 ALA A O 1
ATOM 1001 N N . SER A 1 120 ? -15.490 -11.233 8.689 1.00 74.88 120 SER A N 1
ATOM 1002 C CA . SER A 1 120 ? -15.217 -12.669 8.572 1.00 74.88 120 SER A CA 1
ATOM 1003 C C . SER A 1 120 ? -15.490 -13.193 7.164 1.00 74.88 120 SER A C 1
ATOM 1005 O O . SER A 1 120 ? -14.712 -13.989 6.654 1.00 74.88 120 SER A O 1
ATOM 1007 N N . LYS A 1 121 ? -16.556 -12.733 6.493 1.00 76.31 121 LYS A N 1
ATOM 1008 C CA . LYS A 1 121 ? -16.839 -13.108 5.099 1.00 76.31 121 LYS A CA 1
ATOM 1009 C C . LYS A 1 121 ? -15.822 -12.514 4.126 1.00 76.31 121 LYS A C 1
ATOM 1011 O O . LYS A 1 121 ? -15.476 -13.179 3.155 1.00 76.31 121 LYS A O 1
ATOM 1016 N N . TYR A 1 122 ? -15.359 -11.287 4.366 1.00 72.00 122 TYR A N 1
ATOM 1017 C CA . TYR A 1 122 ? -14.283 -10.653 3.608 1.00 72.00 122 TYR A CA 1
ATOM 1018 C C . TYR A 1 122 ? -13.018 -11.497 3.756 1.00 72.00 122 TYR A C 1
ATOM 1020 O O . TYR A 1 122 ? -12.595 -12.119 2.789 1.00 72.00 122 TYR A O 1
ATOM 1028 N N . ILE A 1 123 ? -12.508 -11.643 4.981 1.00 71.81 123 ILE A N 1
ATOM 1029 C CA . ILE A 1 123 ? -11.322 -12.449 5.303 1.00 71.81 123 ILE A CA 1
ATOM 1030 C C . ILE A 1 123 ? -11.450 -13.865 4.723 1.00 71.81 123 ILE A C 1
ATOM 1032 O O . ILE A 1 123 ? -10.572 -14.305 3.986 1.00 71.81 123 ILE A O 1
ATOM 1036 N N . GLY A 1 124 ? -12.575 -14.542 4.961 1.00 73.06 124 GLY A N 1
ATOM 1037 C CA . GLY A 1 124 ? -12.845 -15.884 4.453 1.00 73.06 124 GLY A CA 1
ATOM 1038 C C . GLY A 1 124 ? -12.808 -15.969 2.928 1.00 73.06 124 GLY A C 1
ATOM 1039 O O . GLY A 1 124 ? -12.162 -16.856 2.392 1.00 73.06 124 GLY A O 1
ATOM 1040 N N . ARG A 1 125 ? -13.404 -15.019 2.196 1.00 70.25 125 ARG A N 1
ATOM 1041 C CA . ARG A 1 125 ? -13.358 -14.999 0.721 1.00 70.25 125 ARG A CA 1
ATOM 104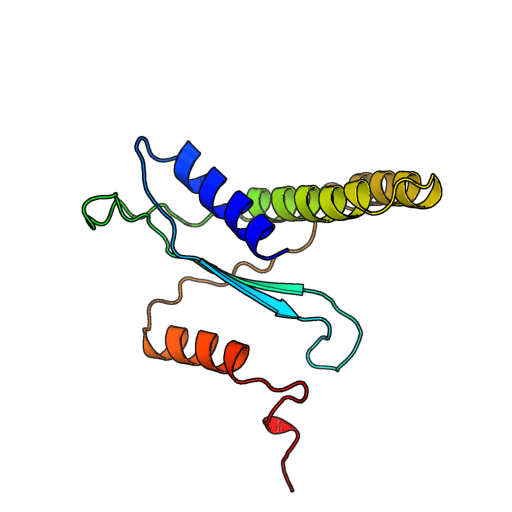2 C C . ARG A 1 125 ? -11.949 -14.845 0.154 1.00 70.25 125 ARG A C 1
ATOM 1044 O O . ARG A 1 125 ? -11.727 -15.280 -0.973 1.00 70.25 125 ARG A O 1
ATOM 1051 N N . TYR A 1 126 ? -11.036 -14.196 0.873 1.00 67.00 126 TYR A N 1
ATOM 1052 C CA . TYR A 1 126 ? -9.668 -13.969 0.400 1.00 67.00 126 TYR A CA 1
ATOM 1053 C C . TYR A 1 126 ? -8.696 -15.055 0.858 1.00 67.00 126 TYR A C 1
ATOM 1055 O O . TYR A 1 126 ? -7.797 -15.394 0.096 1.00 67.00 126 TYR A O 1
ATOM 1063 N N . LEU A 1 127 ? -8.903 -15.633 2.045 1.00 66.88 127 LEU A N 1
ATOM 1064 C CA . LEU A 1 127 ? -8.128 -16.778 2.532 1.00 66.88 127 LEU A CA 1
ATOM 1065 C C . LEU A 1 127 ? -8.546 -18.093 1.865 1.00 66.88 127 LEU A C 1
ATOM 1067 O O . LEU A 1 127 ? -7.695 -18.932 1.598 1.00 66.88 127 LEU A O 1
ATOM 1071 N N . ALA A 1 128 ? -9.843 -18.279 1.600 1.00 59.38 128 ALA A N 1
ATOM 1072 C CA . ALA A 1 128 ? -10.374 -19.546 1.109 1.00 59.38 128 ALA A CA 1
ATOM 1073 C C . ALA A 1 128 ? -10.258 -19.723 -0.402 1.00 59.38 128 ALA A C 1
ATOM 1075 O O . ALA A 1 128 ? -10.416 -20.848 -0.851 1.00 59.38 128 ALA A O 1
ATOM 1076 N N . ARG A 1 129 ? -10.009 -18.669 -1.198 1.00 55.78 129 ARG A N 1
ATOM 1077 C CA . ARG A 1 129 ? -9.870 -18.821 -2.656 1.00 55.78 129 ARG A CA 1
ATOM 1078 C C . ARG A 1 129 ? -8.652 -19.703 -2.963 1.00 55.78 129 ARG A C 1
ATOM 1080 O O . ARG A 1 129 ? -7.527 -19.217 -2.827 1.00 55.78 129 ARG A O 1
ATOM 1087 N N . PRO A 1 130 ? -8.843 -20.940 -3.463 1.00 45.66 130 PRO A N 1
ATOM 1088 C CA . PRO A 1 130 ? -7.792 -21.636 -4.188 1.00 45.66 130 PRO A CA 1
ATOM 1089 C C . PRO A 1 130 ? -7.489 -20.828 -5.461 1.00 45.66 130 PRO A C 1
ATOM 1091 O O . PRO A 1 130 ? -8.178 -19.855 -5.778 1.00 45.66 130 PRO A O 1
ATOM 1094 N N . ALA A 1 131 ? -6.497 -21.238 -6.250 1.00 47.31 131 ALA A N 1
ATOM 1095 C CA . ALA A 1 131 ? -6.150 -20.589 -7.522 1.00 47.31 131 ALA A CA 1
ATOM 1096 C C . ALA A 1 131 ? -7.338 -20.399 -8.509 1.00 47.31 131 ALA A C 1
ATOM 1098 O O . ALA A 1 131 ? -7.213 -19.665 -9.488 1.00 47.31 131 ALA A O 1
ATOM 1099 N N . ILE A 1 132 ? -8.501 -21.006 -8.241 1.00 44.75 132 ILE A N 1
ATOM 1100 C CA . ILE A 1 132 ? -9.763 -20.855 -8.966 1.00 44.75 132 ILE A CA 1
ATOM 1101 C C . ILE A 1 132 ? -10.849 -20.400 -7.980 1.00 44.75 132 ILE A C 1
ATOM 1103 O O . ILE A 1 132 ? -11.045 -21.008 -6.934 1.00 44.75 132 ILE A O 1
ATOM 1107 N N . ALA A 1 133 ? -11.584 -19.334 -8.305 1.00 48.03 133 ALA A N 1
ATOM 1108 C CA . ALA A 1 133 ? -12.708 -18.888 -7.484 1.00 48.03 133 ALA A CA 1
ATOM 1109 C C . ALA A 1 133 ? -13.863 -19.911 -7.529 1.00 48.03 133 ALA A C 1
ATOM 1111 O O . ALA A 1 133 ? -14.342 -20.230 -8.614 1.00 48.03 133 ALA A O 1
ATOM 1112 N N . GLU A 1 134 ? -14.338 -20.369 -6.363 1.00 42.44 134 GLU A N 1
ATOM 1113 C CA . GLU A 1 134 ? -15.348 -21.440 -6.209 1.00 42.44 134 GLU A CA 1
ATOM 1114 C C . GLU A 1 134 ? -16.624 -21.258 -7.042 1.00 42.44 134 GLU A C 1
ATOM 1116 O O . GLU A 1 134 ? -17.193 -22.243 -7.491 1.00 42.44 134 GLU A O 1
ATOM 1121 N N . TYR A 1 135 ? -17.057 -20.024 -7.328 1.00 55.06 135 TYR A N 1
ATOM 1122 C CA . TYR A 1 135 ? -18.256 -19.788 -8.150 1.00 55.06 135 TYR A CA 1
ATOM 1123 C C . TYR A 1 135 ? -18.130 -20.316 -9.594 1.00 55.06 135 TYR A C 1
ATOM 1125 O O . TYR A 1 135 ? -19.123 -20.376 -10.312 1.00 55.06 135 TYR A O 1
ATOM 1133 N N . ARG A 1 136 ? -16.915 -20.675 -10.028 1.00 50.34 136 ARG A N 1
ATOM 1134 C CA . ARG A 1 136 ? -16.636 -21.292 -11.333 1.00 50.34 136 ARG A CA 1
ATOM 1135 C C . ARG A 1 136 ? -16.717 -22.816 -11.315 1.00 50.34 136 ARG A C 1
ATOM 1137 O O . ARG A 1 136 ? -16.681 -23.419 -12.378 1.00 50.34 136 ARG A O 1
ATOM 1144 N N . ILE A 1 137 ? -16.833 -23.422 -10.135 1.00 47.53 137 ILE A N 1
ATOM 1145 C CA . ILE A 1 137 ? -17.214 -24.824 -9.968 1.00 47.53 137 ILE A CA 1
ATOM 1146 C C . ILE A 1 137 ? -18.733 -24.822 -9.779 1.00 47.53 137 ILE A C 1
ATOM 1148 O O . ILE A 1 137 ? -19.257 -25.002 -8.685 1.00 47.53 137 ILE A O 1
ATOM 1152 N N . THR A 1 138 ? -19.449 -24.489 -10.845 1.00 49.09 138 THR A N 1
ATOM 1153 C CA . THR A 1 138 ? -20.886 -24.744 -10.946 1.00 49.09 138 THR A CA 1
ATOM 1154 C C . THR A 1 138 ? -21.083 -25.644 -12.159 1.00 49.09 138 THR A C 1
ATOM 1156 O O . THR A 1 138 ? -20.468 -25.399 -13.195 1.00 49.09 138 THR A O 1
ATOM 1159 N N . ASN A 1 139 ? -21.819 -26.739 -11.932 1.00 40.56 139 ASN A N 1
ATOM 1160 C CA . ASN A 1 139 ? -22.074 -27.844 -12.864 1.00 40.56 139 ASN A CA 1
ATOM 1161 C C . ASN A 1 139 ? -22.502 -27.388 -14.260 1.00 40.56 139 ASN A C 1
ATOM 1163 O O . ASN A 1 139 ? -23.330 -26.452 -14.333 1.00 40.56 139 ASN A O 1
#

Nearest PDB structures (foldseek):
  9c0j-assembly1_A  TM=1.766E-01  e=6.996E-01  Klebsiella pneumoniae
  6evk-assembly1_B  TM=1.865E-01  e=3.581E+00  Influenza A virus (A/little yellow-shouldered bat/Guatemala/060/2010(H17N10))
  5m3h-assembly1_B  TM=2.077E-01  e=9.537E+00  Influenza A virus
  8h69-assembly1_B  TM=1.716E-01  e=7.345E+00  Influenza A virus (A/goose/Guangdong/1/1996(H5N1))

Solvent-accessible surface area (backbone atoms only — not comparable to full-atom values): 8491 Å² total; per-residue (Å²): 109,54,69,56,53,47,51,55,54,45,53,56,50,56,76,74,42,94,73,74,59,46,59,53,72,50,63,47,82,40,59,48,43,98,85,66,46,88,44,73,46,73,52,74,49,66,52,60,32,32,35,32,90,81,75,46,78,47,74,73,48,75,83,80,56,66,68,55,53,11,37,52,50,37,52,50,55,50,48,54,48,50,74,78,43,82,50,69,66,53,53,52,48,51,55,48,50,53,66,76,38,70,75,33,42,93,68,88,83,77,78,86,78,84,45,67,71,56,46,52,50,50,53,43,60,68,70,65,49,55,105,58,61,66,86,73,76,60,135

Organism: NCBI:txid2020948